Protein AF-A0A498EGR7-F1 (afdb_monomer)

Secondary structure (DSSP, 8-state):
-HHHHHHHHHHHTTSHHHHHHHHTT--HHHHHTSTT-HHHHHHHHHHHHHHTT--TTTT-TTSPPTTT-THHHHHHHHHHHHH--TTHHHHHHHHHHHHHHHHHHHHHHHHTSSTTHHHHHHHHHHHHHHHHHHGGGGGS--

Solvent-accessible surface area (backbone atoms only — not comparable to full-atom values): 8016 Å² total; per-residue (Å²): 108,75,65,57,43,42,52,47,27,46,48,26,65,76,33,65,68,47,35,48,36,46,70,71,67,54,53,72,70,63,43,66,70,40,89,80,27,61,69,42,49,54,54,49,52,55,48,37,71,78,50,12,86,44,40,82,64,62,89,44,84,88,47,62,25,34,65,78,47,49,63,63,64,51,51,51,22,33,50,41,60,75,76,48,62,81,62,44,66,58,52,50,51,52,49,51,52,48,56,53,47,54,52,49,53,51,53,49,60,58,31,49,54,70,95,59,9,85,61,40,34,61,51,52,53,50,51,52,50,54,46,72,74,46,58,72,51,78,75,55,87,126

Sequence (142 aa):
MTLALGDLADIARETPAVEQAILDEQSYEKIREIEGSGPFVEGFEAFLDDFGHRAAGEFDPSRPRWRDDPATPLGIVRGNLIGEQKGAHRERLHERKRQAQDAIDELQANARRGLFGPVRRPLTSHLIRTYRSHIHLRDEPK

Mean predicted aligned error: 4.41 Å

Nearest PDB structures (foldseek):
  5hv1-assembly1_A  TM=8.949E-01  e=9.567E-03  Listeria monocytogenes
  5fbu-assembly1_A  TM=8.987E-01  e=1.182E-02  Listeria monocytogenes serotype 4b str. F2365
  5fbt-assembly1_A  TM=8.966E-01  e=4.202E-02  Listeria monocytogenes serotype 4b str. F2365
  5hv2-assembly1_A  TM=8.869E-01  e=5.472E-02  Listeria monocytogenes
  5fbs-assembly1_A  TM=7.388E-01  e=5.191E-02  Listeria monocytogenes serotype 4b str. F2365

Structure (mmCIF, N/CA/C/O backbone):
data_AF-A0A498EGR7-F1
#
_entry.id   AF-A0A498EGR7-F1
#
loop_
_atom_site.group_PDB
_atom_site.id
_atom_site.type_symbol
_atom_site.label_atom_id
_atom_site.label_alt_id
_atom_site.label_comp_id
_atom_site.label_asym_id
_atom_site.label_entity_id
_atom_site.label_seq_id
_atom_site.pdbx_PDB_ins_code
_atom_site.Cartn_x
_atom_site.Cartn_y
_atom_site.Cartn_z
_atom_site.occupancy
_atom_site.B_iso_or_equiv
_atom_site.auth_seq_id
_atom_site.auth_comp_id
_atom_site.auth_asym_id
_atom_site.auth_atom_id
_atom_site.pdbx_PDB_model_num
ATOM 1 N N . MET A 1 1 ? -1.799 -5.032 -3.757 1.00 84.06 1 MET A N 1
ATOM 2 C CA . MET A 1 1 ? -1.430 -4.857 -2.338 1.00 84.06 1 MET A CA 1
ATOM 3 C C . MET A 1 1 ? -1.418 -3.394 -1.879 1.00 84.06 1 MET A C 1
ATOM 5 O O . MET A 1 1 ? -2.396 -2.990 -1.279 1.00 84.06 1 MET A O 1
ATOM 9 N N . THR A 1 2 ? -0.401 -2.566 -2.170 1.00 87.81 2 THR A N 1
ATOM 10 C CA . THR A 1 2 ? -0.293 -1.208 -1.572 1.00 87.81 2 THR A CA 1
ATOM 11 C C . THR A 1 2 ? -1.459 -0.276 -1.911 1.00 87.81 2 THR A C 1
ATOM 13 O O . THR A 1 2 ? -1.923 0.453 -1.046 1.00 87.81 2 THR A O 1
ATOM 16 N N . LEU A 1 3 ? -1.976 -0.332 -3.146 1.00 93.00 3 LEU A N 1
ATOM 17 C CA . LEU A 1 3 ? -3.161 0.447 -3.529 1.00 93.00 3 LEU A CA 1
ATOM 18 C C . LEU A 1 3 ? -4.414 0.018 -2.755 1.00 93.00 3 LEU A C 1
ATOM 20 O O . LEU A 1 3 ? -5.172 0.882 -2.344 1.00 93.00 3 LEU A O 1
ATOM 24 N N . ALA A 1 4 ? -4.581 -1.286 -2.510 1.00 94.44 4 ALA A N 1
ATOM 25 C CA . ALA A 1 4 ? -5.716 -1.815 -1.754 1.00 94.44 4 ALA A CA 1
ATOM 26 C C . ALA A 1 4 ? -5.679 -1.358 -0.286 1.00 94.44 4 ALA A C 1
ATOM 28 O O . ALA A 1 4 ? -6.705 -0.996 0.268 1.00 94.44 4 ALA A O 1
ATOM 29 N N . LEU A 1 5 ? -4.490 -1.275 0.324 1.00 96.00 5 LEU A N 1
ATOM 30 C CA . LEU A 1 5 ? -4.326 -0.695 1.666 1.00 96.00 5 LEU A CA 1
ATOM 31 C C . LEU A 1 5 ? -4.605 0.820 1.697 1.00 96.00 5 LEU A C 1
ATOM 33 O O . LEU A 1 5 ? -5.003 1.348 2.731 1.00 96.00 5 LEU A O 1
ATOM 37 N N . GLY A 1 6 ? -4.399 1.527 0.581 1.00 96.31 6 GLY A N 1
ATOM 38 C CA . GLY A 1 6 ? -4.842 2.915 0.417 1.00 96.31 6 GLY A CA 1
ATOM 39 C C . GLY A 1 6 ? -6.364 3.023 0.317 1.00 96.31 6 GLY A C 1
ATOM 40 O O . GLY A 1 6 ? -6.964 3.832 1.014 1.00 96.31 6 GLY A O 1
ATOM 41 N N . ASP A 1 7 ? -7.002 2.150 -0.471 1.00 96.56 7 ASP A N 1
ATOM 42 C CA . ASP A 1 7 ? -8.468 2.097 -0.570 1.00 96.56 7 ASP A CA 1
ATOM 43 C C . ASP A 1 7 ? -9.108 1.769 0.796 1.00 96.56 7 ASP A C 1
ATOM 45 O O . ASP A 1 7 ? -10.121 2.351 1.164 1.00 96.56 7 ASP A O 1
ATOM 49 N N . LEU A 1 8 ? -8.484 0.895 1.591 1.00 97.50 8 LEU A N 1
ATOM 50 C CA . LEU A 1 8 ? -8.924 0.584 2.955 1.00 97.50 8 LEU A CA 1
ATOM 51 C C . LEU A 1 8 ? -8.825 1.777 3.906 1.00 97.50 8 LEU A C 1
ATOM 53 O O . LEU A 1 8 ? -9.701 1.955 4.749 1.00 97.50 8 LEU A O 1
ATOM 57 N N . ALA A 1 9 ? -7.787 2.605 3.767 1.00 97.56 9 ALA A N 1
ATOM 58 C CA . ALA A 1 9 ? -7.691 3.851 4.520 1.00 97.56 9 ALA A CA 1
ATOM 59 C C . ALA A 1 9 ? -8.823 4.810 4.125 1.00 97.56 9 ALA A C 1
ATOM 61 O O . ALA A 1 9 ? -9.455 5.404 4.99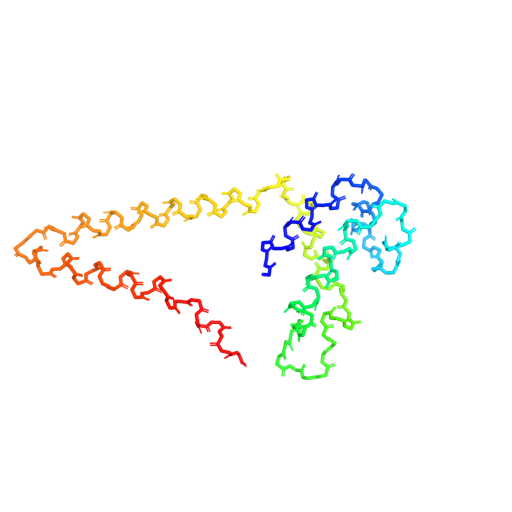3 1.00 97.56 9 ALA A O 1
ATOM 62 N N . ASP A 1 10 ? -9.139 4.904 2.833 1.00 97.44 10 ASP A N 1
ATOM 63 C CA . ASP A 1 10 ? -10.251 5.721 2.344 1.00 97.44 10 ASP A CA 1
ATOM 64 C C . ASP A 1 10 ? -11.612 5.242 2.863 1.00 97.44 10 ASP A C 1
ATOM 66 O O . ASP A 1 10 ? -12.441 6.083 3.207 1.00 97.44 10 ASP A O 1
ATOM 70 N N . ILE A 1 11 ? -11.829 3.924 2.950 1.00 97.38 11 ILE A N 1
ATOM 71 C CA . ILE A 1 11 ? -13.037 3.323 3.540 1.00 97.38 11 ILE A CA 1
ATOM 72 C C . ILE A 1 11 ? -13.096 3.606 5.045 1.00 97.38 11 ILE A C 1
ATOM 74 O O . ILE A 1 11 ? -14.142 3.996 5.559 1.00 97.38 11 ILE A O 1
ATOM 78 N N . ALA A 1 12 ? -11.977 3.466 5.764 1.00 97.00 12 ALA A N 1
ATOM 79 C CA . ALA A 1 12 ? -11.924 3.742 7.200 1.00 97.00 12 ALA A CA 1
ATOM 80 C C . ALA A 1 12 ? -12.334 5.189 7.531 1.00 97.00 12 ALA A C 1
ATOM 82 O O . ALA A 1 12 ? -13.056 5.406 8.502 1.00 97.00 12 ALA A O 1
ATOM 83 N N . ARG A 1 13 ? -11.961 6.166 6.690 1.00 96.56 13 ARG A N 1
ATOM 84 C CA . ARG A 1 13 ? -12.364 7.582 6.831 1.00 96.56 13 ARG A CA 1
ATOM 85 C C . ARG A 1 13 ? -13.870 7.821 6.749 1.00 96.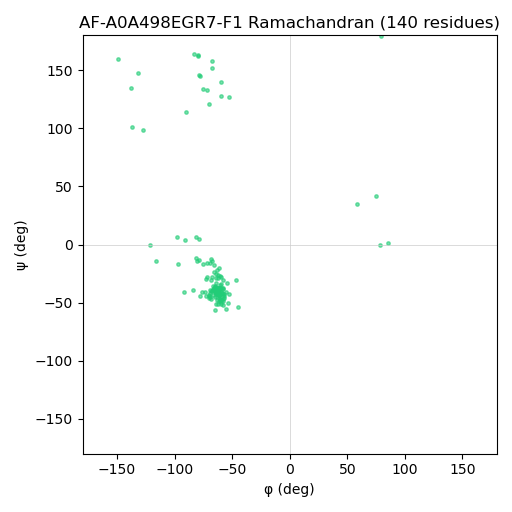56 13 ARG A C 1
ATOM 87 O O . ARG A 1 13 ? -14.345 8.871 7.169 1.00 96.56 13 ARG A O 1
ATOM 94 N N . GLU A 1 14 ? -14.633 6.892 6.177 1.00 95.94 14 GLU A N 1
ATOM 95 C CA . GLU A 1 14 ? -16.091 7.023 6.072 1.00 95.94 14 GLU A CA 1
ATOM 96 C C . GLU A 1 14 ? -16.786 6.756 7.413 1.00 95.94 14 GLU A C 1
ATOM 98 O O . GLU A 1 14 ? -17.930 7.167 7.600 1.00 95.94 14 GLU A O 1
ATOM 103 N N . THR A 1 15 ? -16.085 6.130 8.367 1.00 96.56 15 THR A N 1
ATOM 104 C CA . THR A 1 15 ? -16.584 5.853 9.718 1.00 96.56 15 THR A CA 1
ATOM 105 C C . THR A 1 15 ? -15.593 6.381 10.767 1.00 96.56 15 THR A C 1
ATOM 107 O O . THR A 1 15 ? -14.636 5.681 11.101 1.00 96.56 15 THR A O 1
ATOM 110 N N . PRO A 1 16 ? -15.820 7.574 11.359 1.00 96.44 16 PRO A N 1
ATOM 111 C CA . PRO A 1 16 ? -14.865 8.211 12.277 1.00 96.44 16 PRO A CA 1
ATOM 112 C C . PRO A 1 16 ? -14.4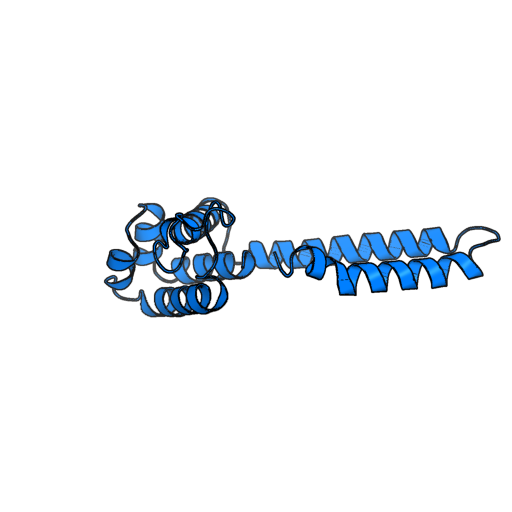30 7.338 13.463 1.00 96.44 16 PRO A C 1
ATOM 114 O O . PRO A 1 16 ? -13.289 7.413 13.906 1.00 96.44 16 PRO A O 1
ATOM 117 N N . ALA A 1 17 ? -15.323 6.480 13.968 1.00 97.25 17 ALA A N 1
ATOM 118 C CA . ALA A 1 17 ? -14.998 5.547 15.045 1.00 97.25 17 ALA A CA 1
ATOM 119 C C . ALA A 1 17 ? -13.978 4.475 14.612 1.00 97.25 17 ALA A C 1
ATOM 121 O O . ALA A 1 17 ? -13.080 4.140 15.381 1.00 97.25 17 ALA A O 1
ATOM 122 N N . VAL A 1 18 ? -14.080 3.976 13.375 1.00 97.81 18 VAL A N 1
ATOM 123 C CA . VAL A 1 18 ? -13.128 3.015 12.791 1.00 97.81 18 VAL A CA 1
ATOM 124 C C . VAL A 1 18 ? -11.793 3.693 12.516 1.00 97.81 18 VAL A C 1
ATOM 126 O O . VAL A 1 18 ? -10.752 3.157 12.889 1.00 97.81 18 VAL A O 1
ATOM 129 N N . GLU A 1 19 ? -11.815 4.884 11.914 1.00 97.81 19 GLU A N 1
ATOM 130 C CA . GLU A 1 19 ? -10.610 5.689 11.697 1.00 97.81 19 GLU A CA 1
ATOM 131 C C . GLU A 1 19 ? -9.853 5.913 13.011 1.00 97.81 19 GLU A C 1
ATOM 133 O O . GLU A 1 19 ? -8.662 5.611 13.095 1.00 97.81 19 GLU A O 1
ATOM 138 N N . GLN A 1 20 ? -10.550 6.362 14.059 1.00 97.81 20 GLN A N 1
ATOM 139 C CA . GLN A 1 20 ? -9.937 6.608 15.359 1.00 97.81 20 GLN A CA 1
ATOM 140 C C . GLN A 1 20 ? -9.389 5.323 15.991 1.00 97.81 20 GLN A C 1
ATOM 142 O O . GLN A 1 20 ? -8.269 5.323 16.493 1.00 97.81 20 GLN A O 1
ATOM 147 N N . ALA A 1 21 ? -10.122 4.209 15.916 1.00 97.56 21 ALA A N 1
ATOM 148 C CA . ALA A 1 21 ? -9.648 2.931 16.441 1.00 97.56 21 ALA A CA 1
ATOM 149 C C . ALA A 1 21 ? -8.361 2.449 15.748 1.00 97.56 21 ALA A C 1
ATOM 151 O O . ALA A 1 21 ? -7.466 1.928 16.413 1.00 97.56 21 ALA A O 1
ATOM 152 N N . ILE A 1 22 ? -8.233 2.666 14.435 1.00 97.56 22 ILE A N 1
ATOM 153 C CA . ILE A 1 22 ? -7.005 2.354 13.691 1.00 97.56 22 ILE A CA 1
ATOM 154 C C . ILE A 1 22 ? -5.868 3.302 14.095 1.00 97.56 22 ILE A C 1
ATOM 156 O O . ILE A 1 22 ? -4.734 2.855 14.272 1.00 97.56 22 ILE A O 1
ATOM 160 N N . LEU A 1 23 ? -6.142 4.601 14.258 1.00 97.31 23 LEU A N 1
ATOM 161 C CA . LEU A 1 23 ? -5.145 5.587 14.695 1.00 97.31 23 LEU A CA 1
ATOM 162 C C . LEU A 1 23 ? -4.604 5.287 16.101 1.00 97.31 23 LEU A C 1
ATOM 164 O O . LEU A 1 23 ? -3.394 5.420 16.315 1.00 97.31 23 LEU A O 1
ATOM 168 N N . ASP A 1 24 ? -5.482 4.821 16.991 1.00 97.44 24 ASP A N 1
ATOM 169 C CA . ASP A 1 24 ? -5.194 4.404 18.368 1.00 97.44 24 ASP A CA 1
ATOM 170 C C . ASP A 1 24 ? -4.578 2.995 18.464 1.00 97.44 24 ASP A C 1
ATOM 172 O O . ASP A 1 24 ? -4.372 2.487 19.566 1.00 97.44 24 ASP A O 1
ATOM 176 N N . GLU A 1 25 ? -4.280 2.359 17.325 1.00 96.69 25 GLU A N 1
ATOM 177 C CA . GLU A 1 25 ? -3.647 1.035 17.249 1.00 96.69 25 GLU A CA 1
ATOM 178 C C . GLU A 1 25 ? -4.465 -0.062 17.960 1.00 96.69 25 GLU A C 1
ATOM 180 O O . GLU A 1 25 ? -3.920 -0.997 18.553 1.00 96.69 25 GLU A O 1
ATOM 185 N N . GLN A 1 26 ? -5.798 0.036 17.908 1.00 96.38 26 GLN A N 1
ATOM 186 C CA . GLN A 1 26 ? -6.672 -1.016 18.419 1.00 96.38 26 GLN A CA 1
ATOM 187 C C . GLN A 1 26 ? -6.571 -2.287 17.567 1.00 96.38 26 GLN A C 1
ATOM 189 O O . GLN A 1 26 ? -6.281 -2.243 16.370 1.00 96.38 26 GLN A O 1
ATOM 194 N N . SER A 1 27 ? -6.827 -3.440 18.193 1.00 95.38 27 SER A N 1
ATOM 195 C CA . SER A 1 27 ? -6.791 -4.723 17.492 1.00 95.38 27 SER A CA 1
ATOM 196 C C . SER A 1 27 ? -7.921 -4.839 16.469 1.00 95.38 27 SER A C 1
ATOM 198 O O . SER A 1 27 ? -8.960 -4.178 16.576 1.00 95.38 27 SER A O 1
ATOM 200 N N . TYR A 1 28 ? -7.731 -5.717 15.486 1.00 96.06 28 TYR A N 1
ATOM 201 C CA . TYR A 1 28 ? -8.722 -5.948 14.440 1.00 96.06 28 TYR A CA 1
ATOM 202 C C . TYR A 1 28 ? -10.075 -6.401 15.009 1.00 96.06 28 TYR A C 1
ATOM 204 O O . TYR A 1 28 ? -11.122 -5.956 14.550 1.00 96.06 28 TYR A O 1
ATOM 212 N N . GLU A 1 29 ? -10.063 -7.224 16.057 1.00 95.88 29 GLU A N 1
ATOM 213 C CA . GLU A 1 29 ? -11.263 -7.719 16.737 1.00 95.88 29 GLU A CA 1
ATOM 214 C C . GLU A 1 29 ? -12.090 -6.568 17.308 1.00 95.88 29 GLU A C 1
ATOM 216 O O . GLU A 1 29 ? -13.297 -6.522 17.095 1.00 95.88 29 GLU A O 1
ATOM 221 N N . LYS A 1 30 ? -11.438 -5.586 17.943 1.00 96.19 30 LYS A N 1
ATOM 222 C CA . LYS A 1 30 ? -12.124 -4.394 18.461 1.00 96.19 30 LYS A CA 1
ATOM 223 C C . LYS A 1 30 ? -12.712 -3.546 17.343 1.00 96.19 30 LYS A C 1
ATOM 225 O O . LYS A 1 30 ? -13.823 -3.051 17.481 1.00 96.19 30 LYS A O 1
ATOM 230 N N . ILE A 1 31 ? -11.996 -3.399 16.226 1.00 96.88 31 ILE A N 1
ATOM 231 C CA . ILE A 1 31 ? -12.487 -2.638 15.069 1.00 96.88 31 ILE A CA 1
ATOM 232 C C . ILE A 1 31 ? -13.761 -3.277 14.499 1.00 96.88 31 ILE A C 1
ATOM 234 O O . ILE A 1 31 ? -14.696 -2.559 14.151 1.00 96.88 31 ILE A O 1
ATOM 238 N N . ARG A 1 32 ? -13.836 -4.614 14.455 1.00 96.88 32 ARG A N 1
ATOM 239 C CA . ARG A 1 32 ? -15.019 -5.357 13.979 1.00 96.88 32 ARG A CA 1
ATOM 240 C C . ARG A 1 32 ? -16.261 -5.162 14.844 1.00 96.88 32 ARG A C 1
ATOM 242 O O . ARG A 1 32 ? -17.372 -5.339 14.356 1.00 96.88 32 ARG A O 1
ATOM 249 N N . GLU A 1 33 ? -16.083 -4.834 16.118 1.00 97.31 33 GLU A N 1
ATOM 250 C CA . GLU A 1 33 ? -17.183 -4.599 17.058 1.00 97.31 33 GLU A CA 1
ATOM 251 C C . GLU A 1 33 ? -17.770 -3.182 16.937 1.00 97.31 33 GLU A C 1
ATOM 253 O O . GLU A 1 33 ? -18.843 -2.911 17.476 1.00 97.31 33 GLU A O 1
ATOM 258 N N . ILE A 1 34 ? -17.101 -2.275 16.216 1.00 97.50 34 ILE A N 1
ATOM 259 C CA . ILE A 1 34 ? -17.552 -0.892 16.038 1.00 97.50 34 ILE A CA 1
ATOM 260 C C . ILE A 1 34 ? -18.773 -0.849 15.117 1.00 97.50 34 ILE A C 1
ATOM 262 O O . ILE A 1 34 ? -18.781 -1.426 14.024 1.00 97.50 34 ILE A O 1
ATOM 266 N N . GLU A 1 35 ? -19.796 -0.104 15.531 1.00 96.38 35 GLU A N 1
ATOM 267 C CA . GLU A 1 35 ? -20.968 0.172 14.704 1.00 96.38 35 GLU A CA 1
ATOM 268 C C . GLU A 1 35 ? -20.562 0.903 13.413 1.00 96.38 35 GLU A C 1
ATOM 270 O O . GLU A 1 35 ? -19.857 1.911 13.441 1.00 96.38 35 GLU A O 1
ATOM 275 N N . GLY A 1 36 ? -20.991 0.377 12.262 1.00 94.75 36 GLY A N 1
ATOM 276 C CA . GLY A 1 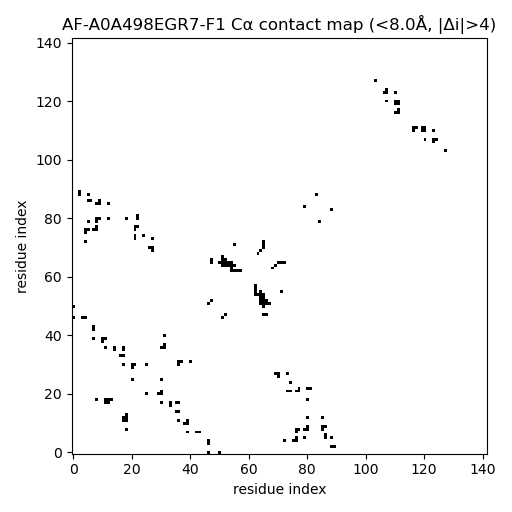36 ? -20.617 0.913 10.949 1.00 94.75 36 GLY A CA 1
ATOM 277 C C . GLY A 1 36 ? -19.288 0.392 10.389 1.00 94.75 36 GLY A C 1
ATOM 278 O O . GLY A 1 36 ? -18.936 0.748 9.271 1.00 94.75 36 GLY A O 1
ATOM 279 N N . SER A 1 37 ? -18.578 -0.504 11.087 1.00 97.12 37 SER A N 1
ATOM 280 C CA . SER A 1 37 ? -17.313 -1.091 10.600 1.00 97.12 37 SER A CA 1
ATOM 281 C C . SER A 1 37 ? -17.448 -2.039 9.404 1.00 97.12 37 SER A C 1
ATOM 283 O O . SER A 1 37 ? -16.442 -2.364 8.775 1.00 97.12 37 SER A O 1
ATOM 285 N N . GLY A 1 38 ? -18.670 -2.454 9.057 1.00 97.81 38 GLY A N 1
ATOM 286 C CA . GLY A 1 38 ? -18.963 -3.449 8.018 1.00 97.81 38 GLY A CA 1
ATOM 287 C C . GLY A 1 38 ? -18.185 -3.268 6.706 1.00 97.81 38 GLY A C 1
ATOM 288 O O . GLY A 1 38 ? -17.487 -4.202 6.320 1.00 97.81 38 GLY A O 1
ATOM 289 N N . PRO A 1 39 ? -18.219 -2.088 6.053 1.00 97.75 39 PRO A N 1
ATOM 290 C CA . PRO A 1 39 ? -17.491 -1.860 4.801 1.00 97.75 39 PRO A CA 1
ATOM 291 C C . PRO A 1 39 ? -15.971 -2.007 4.936 1.00 97.75 39 PRO A C 1
ATOM 293 O O . PRO A 1 39 ? -15.313 -2.540 4.043 1.00 97.75 39 PRO A O 1
ATOM 296 N N . PHE A 1 40 ? -15.400 -1.552 6.058 1.00 98.00 40 PHE A N 1
ATOM 297 C CA . PHE A 1 40 ? -13.970 -1.702 6.320 1.00 98.00 40 PHE A CA 1
ATOM 298 C C . PHE A 1 40 ? -13.607 -3.170 6.540 1.00 98.00 40 PHE A C 1
ATOM 300 O O . PHE A 1 40 ? -12.651 -3.657 5.945 1.00 98.00 40 PHE A O 1
ATOM 307 N N . VAL A 1 41 ? -14.384 -3.878 7.363 1.00 97.94 41 VAL A N 1
ATOM 308 C CA . VAL A 1 41 ? -14.182 -5.300 7.664 1.00 97.94 41 VAL A CA 1
ATOM 309 C C . VAL A 1 41 ? -14.283 -6.140 6.396 1.00 97.94 41 VAL A C 1
ATOM 311 O O . VAL A 1 41 ? -13.391 -6.933 6.127 1.00 97.94 41 VAL A O 1
ATOM 314 N N . GLU A 1 42 ? -15.311 -5.927 5.574 1.00 98.06 42 GLU A N 1
ATOM 315 C CA . GLU A 1 42 ? -15.479 -6.629 4.298 1.00 98.06 4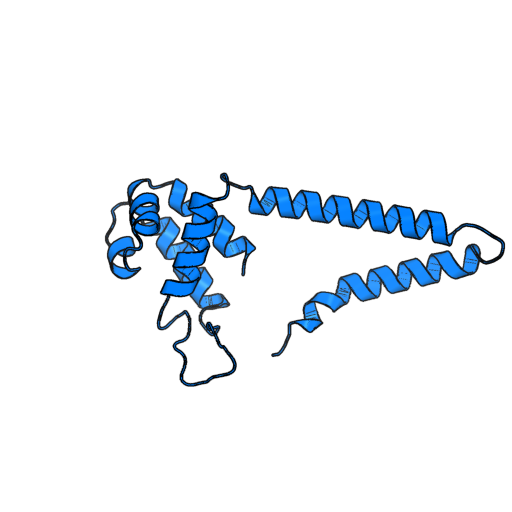2 GLU A CA 1
ATOM 316 C C . GLU A 1 42 ? -14.280 -6.407 3.367 1.00 98.06 42 GLU A C 1
ATOM 318 O O . GLU A 1 42 ? -13.697 -7.366 2.857 1.00 98.06 42 GLU A O 1
ATOM 323 N N . GLY A 1 43 ? -13.857 -5.152 3.191 1.00 97.62 43 GLY A N 1
ATOM 324 C CA . GLY A 1 43 ? -12.685 -4.839 2.379 1.00 97.62 43 GLY A CA 1
ATOM 325 C C . GLY A 1 43 ? -11.394 -5.440 2.943 1.00 97.62 43 GLY A C 1
ATOM 326 O O . GLY A 1 43 ? -10.517 -5.857 2.182 1.00 97.62 43 GLY A O 1
ATOM 327 N N . PHE A 1 44 ? -11.249 -5.467 4.268 1.00 97.62 44 PHE A N 1
ATOM 328 C CA . PHE A 1 44 ? -10.047 -5.962 4.929 1.00 97.62 44 PHE A CA 1
ATOM 329 C C . PHE A 1 44 ? -9.948 -7.490 4.857 1.00 97.62 44 PHE A C 1
ATOM 331 O O . PHE A 1 44 ? -8.876 -8.010 4.554 1.00 97.62 44 PHE A O 1
ATOM 338 N N . GLU A 1 45 ? -11.057 -8.211 5.035 1.00 97.62 45 GLU A N 1
ATOM 339 C CA . GLU A 1 45 ? -11.113 -9.661 4.810 1.00 97.62 45 GLU A CA 1
ATOM 340 C C . GLU A 1 45 ? -10.789 -10.006 3.349 1.00 97.62 45 GLU A C 1
ATOM 342 O O . GLU A 1 45 ? -9.941 -10.861 3.103 1.00 97.62 45 GLU A O 1
ATOM 347 N N . ALA A 1 46 ? -11.351 -9.277 2.376 1.00 97.44 46 ALA A N 1
ATOM 348 C CA . ALA A 1 46 ? -11.016 -9.470 0.961 1.00 97.44 46 ALA A CA 1
ATOM 349 C C . ALA A 1 46 ? -9.520 -9.225 0.678 1.00 97.44 46 ALA A C 1
ATOM 351 O O . ALA A 1 46 ? -8.884 -9.949 -0.091 1.00 97.44 46 ALA A O 1
ATOM 352 N N . PHE A 1 47 ? -8.912 -8.237 1.341 1.00 97.31 47 PHE A N 1
ATOM 353 C CA . PHE A 1 47 ? -7.466 -8.031 1.272 1.00 97.31 47 PHE A CA 1
ATOM 354 C C . PHE A 1 47 ? -6.681 -9.220 1.853 1.00 97.31 47 PHE A C 1
ATOM 356 O O . PHE A 1 47 ? -5.651 -9.603 1.294 1.00 97.31 47 PHE A O 1
ATOM 363 N N . LEU A 1 48 ? -7.134 -9.810 2.962 1.00 96.44 48 LEU A N 1
ATOM 364 C CA . LEU A 1 48 ? -6.503 -10.986 3.567 1.00 96.44 48 LEU A CA 1
ATOM 365 C C . LEU A 1 48 ? -6.729 -12.267 2.748 1.00 96.44 48 LEU A C 1
ATOM 367 O O . LEU A 1 48 ? -5.871 -13.150 2.760 1.00 96.44 48 LEU A O 1
ATOM 371 N N . ASP A 1 49 ? -7.817 -12.377 1.994 1.00 96.19 49 ASP A N 1
ATOM 372 C CA . ASP A 1 49 ? -8.006 -13.457 1.023 1.00 96.19 49 ASP A CA 1
ATOM 373 C C . ASP A 1 49 ? -6.904 -13.442 -0.038 1.00 96.19 49 ASP A C 1
ATOM 375 O O . ASP A 1 49 ? -6.219 -14.452 -0.223 1.00 96.19 49 ASP A O 1
ATOM 379 N N . ASP A 1 50 ? -6.642 -12.278 -0.630 1.00 93.81 50 ASP A N 1
ATOM 380 C CA . ASP A 1 50 ? -5.640 -12.130 -1.686 1.00 93.81 50 ASP A CA 1
ATOM 381 C C . ASP A 1 50 ? -4.196 -12.128 -1.155 1.00 93.81 50 ASP A C 1
ATOM 383 O O . ASP A 1 50 ? -3.292 -12.706 -1.763 1.00 93.81 50 ASP A O 1
ATOM 387 N N . PHE A 1 51 ? -3.946 -11.462 -0.023 1.00 93.81 51 PHE A N 1
ATOM 388 C CA . PHE A 1 51 ? -2.591 -11.156 0.459 1.00 93.81 51 PHE A CA 1
ATOM 389 C C . PHE A 1 51 ? -2.273 -11.721 1.847 1.00 93.81 51 PHE A C 1
ATOM 391 O O . PHE A 1 51 ? -1.153 -11.555 2.327 1.00 93.81 51 PHE A O 1
ATOM 398 N N . GLY A 1 52 ? -3.204 -12.413 2.501 1.00 94.06 52 GLY A N 1
ATOM 399 C CA . GLY A 1 52 ? -3.039 -12.889 3.878 1.00 94.06 52 GLY A CA 1
ATOM 400 C C . GLY A 1 52 ? -1.952 -13.947 4.060 1.00 94.06 52 GLY A C 1
ATOM 401 O O . GLY A 1 52 ? -1.485 -14.140 5.177 1.00 94.06 52 GLY A O 1
ATOM 402 N N . HIS A 1 53 ? -1.518 -14.600 2.977 1.00 91.81 53 HIS A N 1
ATOM 403 C CA . HIS A 1 53 ? -0.404 -15.555 2.974 1.00 91.81 53 HIS A CA 1
ATOM 404 C C . HIS A 1 53 ? 0.971 -14.888 3.151 1.00 91.81 53 HIS A C 1
ATOM 406 O O . HIS A 1 53 ? 1.952 -15.569 3.454 1.00 91.81 53 HIS A O 1
ATOM 412 N N . ARG A 1 54 ? 1.055 -13.566 2.960 1.00 92.25 54 ARG A N 1
ATOM 413 C CA . ARG A 1 54 ? 2.296 -12.799 3.085 1.00 92.25 54 ARG A CA 1
ATOM 414 C C . ARG A 1 54 ? 2.610 -12.505 4.552 1.00 92.25 54 ARG A C 1
ATOM 416 O O . ARG A 1 54 ? 1.749 -12.604 5.423 1.00 92.25 54 ARG A O 1
ATOM 423 N N . ALA A 1 55 ? 3.855 -12.131 4.829 1.00 92.44 55 ALA A N 1
ATOM 424 C CA . ALA A 1 55 ? 4.308 -11.783 6.175 1.00 92.44 55 ALA A CA 1
ATOM 425 C C . ALA A 1 55 ? 5.428 -10.738 6.156 1.00 92.44 55 ALA A C 1
ATOM 427 O O . ALA A 1 55 ? 6.164 -10.594 5.173 1.00 92.44 55 ALA A O 1
ATOM 428 N N . ALA A 1 56 ? 5.616 -10.050 7.284 1.00 87.88 56 ALA A N 1
ATOM 429 C CA . ALA A 1 56 ? 6.877 -9.368 7.553 1.00 87.88 56 ALA A CA 1
ATOM 430 C C . ALA A 1 56 ? 7.965 -10.426 7.818 1.00 87.88 56 ALA A C 1
ATOM 432 O O . ALA A 1 56 ? 7.835 -11.238 8.730 1.00 87.88 56 ALA A O 1
ATOM 433 N N . GLY A 1 57 ? 9.033 -10.431 7.014 1.00 86.56 57 GLY A N 1
ATOM 434 C CA . GLY A 1 57 ? 10.039 -11.499 7.069 1.00 86.56 57 GLY A CA 1
ATOM 435 C C . GLY A 1 57 ? 9.567 -12.811 6.430 1.00 86.56 57 GLY A C 1
ATOM 436 O O . GLY A 1 57 ? 9.831 -13.876 6.966 1.00 86.56 57 GLY A O 1
ATOM 437 N N . GLU A 1 58 ? 8.884 -12.721 5.284 1.00 87.06 58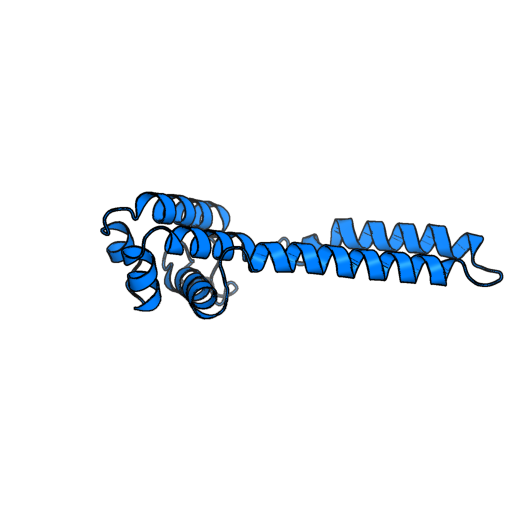 GLU A N 1
ATOM 438 C CA . GLU A 1 58 ? 8.246 -13.823 4.535 1.00 87.06 58 GLU A CA 1
ATOM 439 C C . GLU A 1 58 ? 9.108 -15.087 4.332 1.00 87.06 58 GLU A C 1
ATOM 441 O O . GLU A 1 58 ? 8.570 -16.192 4.313 1.00 87.06 58 GLU A O 1
ATOM 446 N N . PHE A 1 59 ? 10.437 -14.948 4.249 1.00 87.81 59 PHE A N 1
ATOM 447 C CA . PHE A 1 59 ? 11.371 -16.076 4.124 1.00 87.81 59 PHE A CA 1
ATOM 448 C C . PHE A 1 59 ? 11.427 -16.992 5.354 1.00 87.81 59 PHE A C 1
ATOM 450 O O . PHE A 1 59 ? 11.827 -18.147 5.233 1.00 87.81 59 PHE A O 1
ATOM 457 N N . ASP A 1 60 ? 11.057 -16.491 6.531 1.00 91.38 60 ASP A N 1
ATOM 458 C CA . ASP A 1 60 ? 11.028 -17.268 7.763 1.00 91.38 60 ASP A CA 1
ATOM 459 C C . ASP A 1 60 ? 9.634 -17.912 7.935 1.00 91.38 60 ASP A C 1
ATOM 461 O O . ASP A 1 60 ? 8.629 -17.206 8.109 1.00 91.38 60 ASP A O 1
ATOM 465 N N . PRO A 1 61 ? 9.527 -19.253 7.876 1.00 88.50 61 PRO A N 1
ATOM 466 C CA . PRO A 1 61 ? 8.252 -19.950 8.022 1.00 88.50 61 PRO A CA 1
ATOM 467 C C . PRO A 1 61 ? 7.677 -19.865 9.442 1.00 88.50 61 PRO A C 1
ATOM 469 O O . PRO A 1 61 ? 6.492 -20.125 9.616 1.00 88.50 61 PRO A O 1
ATOM 472 N N . SER A 1 62 ? 8.475 -19.491 10.448 1.00 92.00 62 SER A N 1
ATOM 473 C CA . SER A 1 62 ? 7.996 -19.323 11.825 1.00 92.00 62 SER A CA 1
ATOM 474 C C . SER A 1 62 ? 7.262 -17.999 12.058 1.00 92.00 62 SER A C 1
ATOM 476 O O . SER A 1 62 ? 6.607 -17.827 13.086 1.00 92.00 62 SER A O 1
ATOM 478 N N . ARG A 1 63 ? 7.362 -17.049 11.117 1.00 91.56 63 ARG A N 1
ATOM 479 C CA . ARG A 1 63 ? 6.700 -15.746 11.229 1.00 91.56 63 ARG A CA 1
ATOM 480 C C . ARG A 1 63 ? 5.202 -15.865 10.949 1.00 91.56 63 ARG A C 1
ATOM 482 O O . ARG A 1 63 ? 4.848 -16.453 9.922 1.00 91.56 63 ARG A O 1
ATOM 489 N N . PRO A 1 64 ? 4.341 -15.255 11.788 1.00 93.88 64 PRO A N 1
ATOM 490 C CA . PRO A 1 64 ? 2.904 -15.256 11.551 1.00 93.88 64 PRO A CA 1
ATOM 491 C C . PRO A 1 64 ? 2.602 -14.601 10.206 1.00 93.88 64 PRO A C 1
ATOM 493 O O . PRO A 1 64 ? 3.248 -13.620 9.812 1.00 93.88 64 PRO A O 1
ATOM 496 N N . ARG A 1 65 ? 1.646 -15.173 9.475 1.00 94.44 65 ARG A N 1
ATOM 497 C CA . ARG A 1 65 ? 1.165 -14.572 8.233 1.00 94.44 65 ARG A CA 1
ATOM 498 C C . ARG A 1 65 ? 0.182 -13.460 8.566 1.00 94.44 65 ARG A C 1
ATOM 500 O O . ARG A 1 65 ? -0.339 -13.398 9.672 1.00 94.44 65 ARG A O 1
ATOM 507 N N . TRP A 1 66 ? -0.093 -12.570 7.621 1.00 95.38 66 TRP A N 1
ATOM 508 C CA . TRP A 1 66 ? -1.022 -11.459 7.856 1.00 95.38 66 TRP A CA 1
ATOM 509 C C . TRP A 1 66 ? -2.445 -11.907 8.173 1.00 95.38 66 TRP A C 1
ATOM 511 O O . TRP A 1 66 ? -3.171 -11.180 8.840 1.00 95.38 66 TRP A O 1
ATOM 521 N N . ARG A 1 67 ? -2.839 -13.098 7.711 1.00 95.19 67 ARG A N 1
ATOM 522 C CA . ARG A 1 67 ? -4.099 -13.726 8.116 1.00 95.19 67 ARG A CA 1
ATOM 523 C C . ARG A 1 67 ? -4.101 -14.159 9.588 1.00 95.19 67 ARG A C 1
ATOM 525 O O . ARG A 1 67 ? -5.162 -14.151 10.199 1.00 95.19 67 ARG A O 1
ATOM 532 N N . ASP A 1 68 ? -2.944 -14.524 10.137 1.00 93.50 68 ASP A N 1
ATOM 533 C CA . ASP A 1 68 ? -2.804 -14.923 11.543 1.00 93.50 68 ASP A CA 1
ATOM 534 C C . ASP A 1 68 ? -2.634 -13.700 12.458 1.00 93.50 68 ASP A C 1
ATOM 536 O O . ASP A 1 68 ? -3.175 -13.666 13.559 1.00 93.50 68 ASP A O 1
ATOM 540 N N . ASP A 1 69 ? -1.882 -12.694 11.998 1.00 93.88 69 ASP A N 1
ATOM 541 C CA . ASP A 1 69 ? -1.646 -11.426 12.691 1.00 93.88 69 ASP A CA 1
ATOM 542 C C . ASP A 1 69 ? -1.749 -10.232 11.711 1.00 93.88 69 ASP A C 1
ATOM 544 O O . ASP A 1 69 ? -0.797 -9.932 10.970 1.00 93.88 69 ASP A O 1
ATOM 548 N N . PRO A 1 70 ? -2.889 -9.511 11.706 1.00 95.00 70 PRO A N 1
ATOM 549 C CA . PRO A 1 70 ? -3.127 -8.388 10.806 1.00 95.00 70 PRO A CA 1
ATOM 550 C C . PRO A 1 70 ? -2.495 -7.065 11.274 1.00 95.00 70 PRO A C 1
ATOM 552 O O . PRO A 1 70 ? -2.717 -6.031 10.635 1.00 95.00 70 PRO A O 1
ATOM 555 N N . ALA A 1 71 ? -1.690 -7.046 12.344 1.00 93.62 71 ALA A N 1
ATOM 556 C CA . ALA A 1 71 ? -1.113 -5.806 12.872 1.00 93.62 71 ALA A CA 1
ATOM 557 C C . ALA A 1 71 ? -0.270 -5.050 11.831 1.00 93.62 71 ALA A C 1
ATOM 559 O O . ALA A 1 71 ? -0.325 -3.823 11.741 1.00 93.62 71 ALA A O 1
ATOM 560 N N . THR A 1 72 ? 0.480 -5.773 10.991 1.00 94.56 72 THR A N 1
ATOM 561 C CA . THR A 1 72 ? 1.309 -5.154 9.943 1.00 94.56 72 THR A CA 1
ATOM 562 C C . THR A 1 72 ? 0.471 -4.429 8.877 1.00 94.56 72 THR A C 1
ATOM 564 O O . THR A 1 72 ? 0.710 -3.238 8.662 1.00 94.56 72 THR A O 1
ATOM 567 N N . PRO A 1 73 ? -0.496 -5.075 8.189 1.00 96.31 73 PRO A N 1
ATOM 568 C CA . PRO A 1 73 ? -1.336 -4.373 7.220 1.00 96.31 73 PRO A CA 1
ATOM 569 C C . PRO A 1 73 ? -2.163 -3.246 7.854 1.00 96.31 73 PRO A C 1
ATOM 571 O O . PRO A 1 73 ? -2.240 -2.176 7.251 1.00 96.31 73 PRO A O 1
ATOM 574 N N . LEU A 1 74 ? -2.690 -3.413 9.075 1.00 97.06 74 LEU A N 1
ATOM 575 C CA . LEU A 1 74 ? -3.369 -2.324 9.795 1.00 97.06 74 LEU A CA 1
ATOM 576 C C . LEU A 1 74 ? -2.439 -1.136 10.072 1.00 97.06 74 LEU A C 1
ATOM 578 O O . LEU A 1 74 ? -2.834 0.012 9.877 1.00 97.06 74 LEU A O 1
ATOM 582 N N . GLY A 1 75 ? -1.182 -1.389 10.438 1.00 96.56 75 GLY A N 1
ATOM 583 C CA . GLY A 1 75 ? -0.174 -0.342 10.607 1.00 96.56 75 GLY A CA 1
ATOM 584 C C . GLY A 1 75 ? 0.095 0.447 9.319 1.00 96.56 75 GLY A C 1
ATOM 585 O O . GLY A 1 75 ? 0.300 1.660 9.367 1.00 96.56 75 GLY A O 1
ATOM 586 N N . ILE A 1 76 ? 0.039 -0.205 8.153 1.00 96.00 76 ILE A N 1
ATOM 587 C CA . ILE A 1 76 ? 0.162 0.476 6.853 1.00 96.00 76 ILE A CA 1
ATOM 588 C C . ILE A 1 76 ? -1.078 1.334 6.571 1.00 96.00 76 ILE A C 1
ATOM 590 O O . ILE A 1 76 ? -0.932 2.482 6.150 1.00 96.00 76 ILE A O 1
ATOM 594 N N . VAL A 1 77 ? -2.283 0.816 6.838 1.00 97.38 77 VAL A N 1
ATOM 595 C CA . VAL A 1 77 ? -3.534 1.592 6.730 1.00 97.38 77 VAL A CA 1
ATOM 596 C C . VAL A 1 77 ? -3.461 2.834 7.618 1.00 97.38 77 VAL A C 1
ATOM 598 O O . VAL A 1 77 ? -3.716 3.940 7.146 1.00 97.38 77 VAL A O 1
ATOM 601 N N . ARG A 1 78 ? -3.011 2.686 8.868 1.00 97.75 78 ARG A N 1
ATOM 602 C CA . ARG A 1 78 ? -2.768 3.804 9.787 1.00 97.75 78 ARG A CA 1
ATOM 603 C C . ARG A 1 78 ? -1.781 4.824 9.219 1.00 97.75 78 ARG A C 1
ATOM 605 O O . ARG A 1 78 ? -2.031 6.023 9.293 1.00 97.75 78 ARG A O 1
ATOM 612 N N . GLY A 1 79 ? -0.675 4.368 8.631 1.00 96.69 79 GLY A N 1
ATOM 613 C CA . GLY A 1 79 ? 0.292 5.248 7.970 1.00 96.69 79 GLY A CA 1
ATOM 614 C C . GLY A 1 79 ? -0.345 6.098 6.865 1.00 96.69 79 GLY A C 1
ATOM 615 O O . GLY A 1 79 ? -0.100 7.303 6.801 1.00 96.69 79 GLY A O 1
ATOM 616 N N . ASN A 1 80 ? -1.222 5.499 6.053 1.00 96.19 80 ASN A N 1
ATOM 617 C CA . ASN A 1 80 ? -1.989 6.221 5.035 1.00 96.19 80 ASN A CA 1
ATOM 618 C C . ASN A 1 80 ? -2.991 7.204 5.664 1.00 96.19 80 ASN A C 1
ATOM 620 O O . ASN A 1 80 ? -3.123 8.326 5.180 1.00 96.19 80 ASN A O 1
ATOM 624 N N . LEU A 1 81 ? -3.652 6.824 6.766 1.00 96.38 81 LEU A N 1
ATOM 625 C CA . LEU A 1 81 ? -4.581 7.704 7.483 1.00 96.38 81 LEU A CA 1
ATOM 626 C C . LEU A 1 81 ? -3.898 8.971 8.025 1.00 96.38 81 LEU A C 1
ATOM 628 O O . LEU A 1 81 ? -4.479 10.055 7.976 1.00 96.38 81 LEU A O 1
ATOM 632 N N . ILE A 1 82 ? -2.661 8.848 8.509 1.00 96.06 82 ILE A N 1
ATOM 633 C CA . ILE A 1 82 ? -1.883 9.973 9.047 1.00 96.06 82 ILE A CA 1
ATOM 634 C C . ILE A 1 82 ? -1.300 10.837 7.922 1.00 96.06 82 ILE A C 1
ATOM 636 O O . ILE A 1 82 ? -1.302 12.063 8.011 1.00 96.06 82 ILE A O 1
ATOM 640 N N . GLY A 1 83 ? -0.737 10.200 6.893 1.00 91.06 83 GLY A N 1
ATOM 641 C CA . GLY A 1 83 ? 0.131 10.872 5.927 1.00 91.06 83 GLY A CA 1
ATOM 642 C C . GLY A 1 83 ? -0.538 11.325 4.632 1.00 91.06 83 GLY A C 1
ATOM 643 O O . GLY A 1 83 ? 0.052 12.123 3.904 1.00 91.06 83 GLY A O 1
ATOM 644 N N . GLU A 1 84 ? -1.726 10.814 4.303 1.00 90.81 84 GLU A N 1
ATOM 645 C CA . GLU A 1 84 ? -2.320 10.978 2.973 1.00 90.81 84 GLU A CA 1
ATOM 646 C C . GLU A 1 84 ? -3.779 11.436 3.032 1.00 90.81 84 GLU A C 1
ATOM 648 O O . GLU A 1 84 ? -4.515 11.085 3.943 1.00 90.81 84 GLU A O 1
ATOM 653 N N . GLN A 1 85 ? -4.231 12.217 2.049 1.00 91.94 85 GLN A N 1
ATOM 654 C CA . GLN A 1 85 ? -5.653 12.562 1.907 1.00 91.94 85 GLN A CA 1
ATOM 655 C C . GLN A 1 85 ? -6.415 11.451 1.175 1.00 91.94 85 GLN A C 1
ATOM 657 O O . GLN A 1 85 ? -5.800 10.608 0.517 1.00 91.94 85 GLN A O 1
ATOM 662 N N . LYS A 1 86 ? -7.754 11.475 1.261 1.00 94.12 86 LYS A N 1
ATOM 663 C CA . LYS A 1 86 ? -8.612 10.512 0.557 1.00 94.12 86 LYS A CA 1
ATOM 664 C C . LYS A 1 86 ? -8.261 10.476 -0.936 1.00 94.12 86 LYS A C 1
ATOM 666 O O . LYS A 1 86 ? -8.231 11.523 -1.578 1.00 94.12 86 LYS A O 1
ATOM 671 N N . GLY A 1 87 ? -7.987 9.293 -1.481 1.00 93.38 87 GLY A N 1
ATOM 672 C CA . GLY A 1 87 ? -7.665 9.086 -2.896 1.00 93.38 87 GLY A CA 1
ATOM 673 C C . GLY A 1 87 ? -6.231 9.430 -3.330 1.00 93.38 87 GLY A C 1
ATOM 674 O O . GLY A 1 87 ? -5.888 9.218 -4.498 1.00 93.38 87 GLY A O 1
ATOM 675 N N . ALA A 1 88 ? -5.361 9.903 -2.432 1.00 93.81 88 ALA A N 1
ATOM 676 C CA . ALA A 1 88 ? -4.008 10.348 -2.785 1.00 93.81 88 ALA A CA 1
ATOM 677 C C . ALA A 1 88 ? -3.140 9.243 -3.422 1.00 93.81 88 ALA A C 1
ATOM 679 O O . ALA A 1 88 ? -2.346 9.508 -4.329 1.00 93.81 88 ALA A O 1
ATOM 680 N N . HIS A 1 89 ? -3.307 7.981 -3.015 1.00 92.56 89 HIS A N 1
ATOM 681 C CA . HIS A 1 89 ? -2.613 6.835 -3.617 1.00 92.56 89 HIS A CA 1
ATOM 682 C C . HIS A 1 89 ? -3.022 6.608 -5.077 1.00 92.56 89 HIS A C 1
ATOM 684 O O . HIS A 1 89 ? -2.183 6.235 -5.906 1.00 92.56 89 HIS A O 1
ATOM 690 N N . ARG A 1 90 ? -4.295 6.851 -5.418 1.00 94.38 90 ARG A N 1
ATOM 691 C CA . ARG A 1 90 ? -4.801 6.766 -6.796 1.00 94.38 90 ARG A CA 1
ATOM 692 C C . ARG A 1 90 ? -4.299 7.940 -7.625 1.00 94.38 90 ARG A C 1
ATOM 694 O O . ARG A 1 90 ? -3.803 7.717 -8.729 1.00 94.38 90 ARG A O 1
ATOM 701 N N . GLU A 1 91 ? -4.342 9.156 -7.093 1.00 94.81 91 GLU A N 1
ATOM 702 C CA . GLU A 1 91 ? -3.788 10.340 -7.762 1.00 94.81 91 GLU A CA 1
ATOM 703 C C . GLU A 1 91 ? -2.298 10.168 -8.068 1.00 94.81 91 GLU A C 1
ATOM 705 O O . GLU A 1 91 ? -1.869 10.347 -9.211 1.00 94.81 91 GLU A O 1
ATOM 710 N N . ARG A 1 92 ? -1.517 9.694 -7.092 1.00 93.88 92 ARG A N 1
ATOM 711 C CA . ARG A 1 92 ? -0.095 9.387 -7.272 1.00 93.88 92 ARG A CA 1
ATOM 712 C C . ARG A 1 92 ? 0.121 8.336 -8.354 1.00 93.88 92 ARG A C 1
ATOM 714 O O . ARG A 1 92 ? 1.034 8.468 -9.165 1.00 93.88 92 ARG A O 1
ATOM 721 N N . LEU A 1 93 ? -0.718 7.302 -8.421 1.00 94.81 93 LEU A N 1
ATOM 722 C CA . LEU A 1 93 ? -0.655 6.321 -9.506 1.00 94.81 93 LEU A CA 1
ATOM 723 C C . LEU A 1 93 ? -0.901 6.974 -10.876 1.00 94.81 93 LEU A C 1
ATOM 725 O O . LEU A 1 93 ? -0.193 6.655 -11.835 1.00 94.81 93 LEU A O 1
ATOM 729 N N . HIS A 1 94 ? -1.884 7.869 -10.985 1.00 95.81 94 HIS A N 1
ATOM 730 C CA . HIS A 1 94 ? -2.157 8.609 -12.218 1.00 95.81 94 HIS A CA 1
ATOM 731 C C . HIS A 1 94 ? -0.981 9.504 -12.617 1.00 95.81 94 HIS A C 1
ATOM 733 O O . HIS A 1 94 ? -0.552 9.468 -13.773 1.00 95.81 94 HIS A O 1
ATOM 739 N N . GLU A 1 95 ? -0.399 10.231 -11.665 1.00 96.19 95 GLU A N 1
ATOM 740 C CA . GLU A 1 95 ? 0.781 11.059 -11.896 1.00 96.19 95 GLU A CA 1
ATOM 741 C C . GLU A 1 95 ? 1.974 10.218 -12.368 1.00 96.19 95 GLU A C 1
ATOM 743 O O . GLU A 1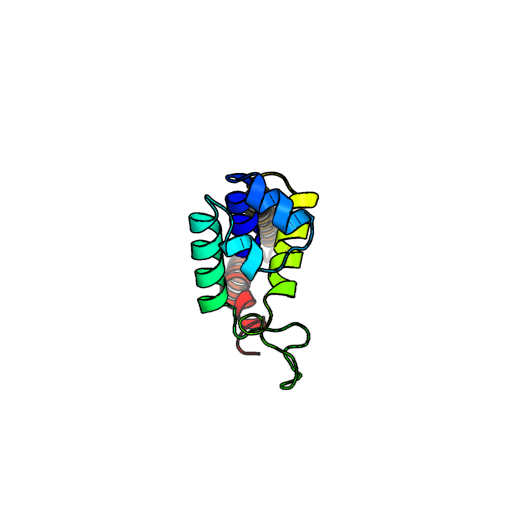 95 ? 2.599 10.530 -13.381 1.00 96.19 95 GLU A O 1
ATOM 748 N N . ARG A 1 96 ? 2.250 9.086 -11.709 1.00 95.50 96 ARG A N 1
ATOM 749 C CA . ARG A 1 96 ? 3.328 8.166 -12.104 1.00 95.50 96 ARG A CA 1
ATOM 750 C C . ARG A 1 96 ? 3.114 7.588 -13.499 1.00 95.50 96 ARG A C 1
ATOM 752 O O . ARG A 1 96 ? 4.078 7.432 -14.246 1.00 95.50 96 ARG A O 1
ATOM 759 N N . LYS A 1 97 ? 1.867 7.287 -13.879 1.00 95.38 97 LYS A N 1
ATOM 760 C CA . LYS A 1 97 ? 1.537 6.854 -15.246 1.00 95.38 97 LYS A CA 1
ATOM 761 C C . LYS A 1 97 ? 1.829 7.951 -16.267 1.00 95.38 97 LYS A C 1
ATOM 763 O O . LYS A 1 97 ? 2.395 7.637 -17.311 1.00 95.38 97 LYS A O 1
ATOM 768 N N . ARG A 1 98 ? 1.496 9.208 -15.956 1.00 97.00 98 ARG A N 1
ATOM 769 C CA . ARG A 1 98 ? 1.803 10.362 -16.811 1.00 97.00 98 ARG A CA 1
ATOM 770 C C . ARG A 1 98 ? 3.310 10.573 -16.952 1.00 97.00 98 ARG A C 1
ATOM 772 O O . ARG A 1 98 ? 3.802 10.562 -18.071 1.00 97.00 98 ARG A O 1
ATOM 779 N N . GLN A 1 99 ? 4.046 10.631 -15.841 1.00 97.19 99 GLN A N 1
ATOM 780 C CA . GLN A 1 99 ? 5.512 10.754 -15.842 1.00 97.19 99 GLN A CA 1
ATOM 781 C C . GLN A 1 99 ? 6.178 9.633 -16.656 1.00 97.19 99 GLN A C 1
ATOM 783 O O . GLN A 1 99 ? 7.119 9.870 -17.409 1.00 97.19 99 GLN A O 1
ATOM 788 N N . ALA A 1 100 ? 5.673 8.401 -16.535 1.00 95.50 100 ALA A N 1
ATOM 789 C CA . ALA A 1 100 ? 6.179 7.282 -17.317 1.00 95.50 100 ALA A CA 1
ATOM 790 C C . ALA A 1 100 ? 5.893 7.434 -18.818 1.00 95.50 100 ALA A C 1
ATOM 792 O O . ALA A 1 100 ? 6.720 7.016 -19.623 1.00 95.50 100 ALA A O 1
ATOM 793 N N . GLN A 1 101 ? 4.746 8.002 -19.200 1.00 96.19 101 GLN A N 1
ATOM 794 C CA . GLN A 1 101 ? 4.426 8.274 -20.600 1.00 96.19 101 GLN A CA 1
ATOM 795 C C . GLN A 1 101 ? 5.309 9.391 -21.166 1.00 96.19 101 GLN A C 1
ATOM 797 O O . GLN A 1 101 ? 5.902 9.201 -22.224 1.00 96.19 101 GLN A O 1
ATOM 802 N N . ASP A 1 102 ? 5.483 10.487 -20.426 1.00 97.31 102 ASP A N 1
ATOM 803 C CA . ASP A 1 102 ? 6.339 11.607 -20.828 1.00 97.31 102 ASP A CA 1
ATOM 804 C C . ASP A 1 102 ? 7.787 11.132 -21.074 1.00 97.31 102 ASP A C 1
ATOM 806 O O . ASP A 1 102 ? 8.394 11.445 -22.100 1.00 97.31 102 ASP A O 1
ATOM 810 N N . ALA A 1 103 ? 8.318 10.275 -20.193 1.00 95.88 103 ALA A N 1
ATOM 811 C CA . ALA A 1 103 ? 9.642 9.671 -20.360 1.00 95.88 103 ALA A CA 1
ATOM 812 C C . ALA A 1 103 ? 9.735 8.746 -21.590 1.00 95.88 103 ALA A C 1
ATOM 814 O O . ALA A 1 103 ? 10.766 8.695 -22.264 1.00 95.88 103 ALA A O 1
ATOM 815 N N . ILE A 1 10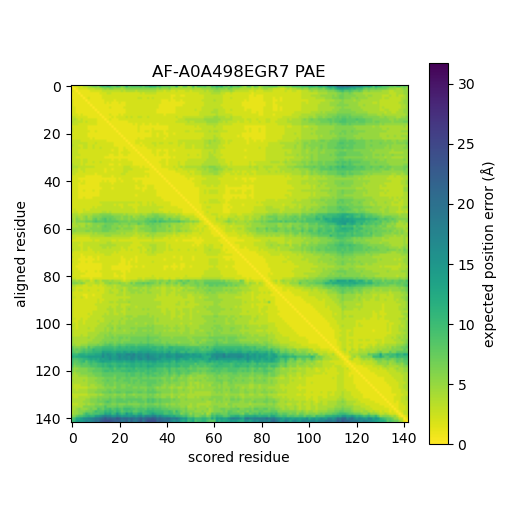4 ? 8.669 8.001 -21.908 1.00 95.00 104 ILE A N 1
ATOM 816 C CA . ILE A 1 104 ? 8.611 7.162 -23.117 1.00 95.00 104 ILE A CA 1
ATOM 817 C C . ILE A 1 104 ? 8.643 8.035 -24.369 1.00 95.00 104 ILE A C 1
ATOM 819 O O . ILE A 1 104 ? 9.387 7.727 -25.304 1.00 95.00 104 ILE A O 1
ATOM 823 N N . ASP A 1 105 ? 7.868 9.115 -24.385 1.00 94.56 105 ASP A N 1
ATOM 824 C CA . ASP A 1 105 ? 7.785 10.025 -25.523 1.00 94.56 105 ASP A CA 1
ATOM 825 C C . ASP A 1 105 ? 9.132 10.720 -25.762 1.00 94.56 105 ASP A C 1
ATOM 827 O O . ASP A 1 105 ? 9.605 10.783 -26.903 1.00 94.56 105 ASP A O 1
ATOM 831 N N . GLU A 1 106 ? 9.819 11.130 -24.693 1.00 95.25 106 GLU A N 1
ATOM 832 C CA . GLU A 1 106 ? 11.178 11.670 -24.761 1.00 95.25 106 GLU A CA 1
ATOM 833 C C . GLU A 1 106 ? 12.177 10.645 -25.326 1.00 95.25 106 GLU A C 1
ATOM 835 O O . GLU A 1 106 ? 12.924 10.940 -26.268 1.00 95.25 106 GLU A O 1
ATOM 840 N N . LEU A 1 107 ? 12.168 9.409 -24.812 1.00 93.88 107 LEU A N 1
ATOM 841 C CA . LEU A 1 107 ? 13.030 8.328 -25.305 1.00 93.88 107 LEU A CA 1
ATOM 842 C C . LEU A 1 107 ? 12.789 8.047 -26.791 1.00 93.88 107 LEU A C 1
ATOM 844 O O . LEU A 1 107 ? 13.741 7.864 -27.554 1.00 93.88 107 LEU A O 1
ATOM 848 N N . GLN A 1 108 ? 11.531 8.043 -27.229 1.00 92.12 108 GLN A N 1
ATOM 849 C CA . GLN A 1 108 ? 11.181 7.844 -28.632 1.00 92.12 108 GLN A CA 1
ATOM 850 C C . GLN A 1 108 ? 11.596 9.024 -29.515 1.00 92.12 108 GLN A C 1
ATOM 852 O O . GLN A 1 108 ? 12.056 8.806 -30.641 1.00 92.12 108 GLN A O 1
ATOM 857 N N . ALA A 1 109 ? 11.444 10.260 -29.037 1.00 92.38 109 ALA A N 1
ATOM 858 C CA . ALA A 1 109 ? 11.891 11.454 -29.747 1.00 92.38 109 ALA A CA 1
ATOM 859 C C . ALA A 1 109 ? 13.414 11.437 -29.938 1.00 92.38 109 ALA A C 1
ATOM 861 O O . ALA A 1 109 ? 13.904 11.709 -31.036 1.00 92.38 109 ALA A O 1
ATOM 862 N N . ASN A 1 110 ? 14.158 11.034 -28.907 1.00 92.38 110 ASN A N 1
ATOM 863 C CA . ASN A 1 110 ? 15.610 10.890 -28.958 1.00 92.38 110 ASN A CA 1
ATOM 864 C C . ASN A 1 110 ? 16.050 9.730 -29.865 1.00 92.38 110 ASN A C 1
ATOM 866 O O . ASN A 1 110 ? 16.979 9.891 -30.657 1.00 92.38 110 ASN A O 1
ATOM 870 N N . ALA A 1 111 ? 15.347 8.593 -29.837 1.00 91.50 111 ALA A N 1
ATOM 871 C CA . ALA A 1 111 ? 15.652 7.429 -30.674 1.00 91.50 111 ALA A CA 1
ATOM 872 C C . ALA A 1 111 ? 15.513 7.697 -32.182 1.00 91.50 111 ALA A C 1
ATOM 874 O O . ALA A 1 111 ? 16.120 6.993 -32.985 1.00 91.50 111 ALA A O 1
ATOM 875 N N . ARG A 1 112 ? 14.737 8.712 -32.582 1.00 89.88 112 ARG A N 1
ATOM 876 C CA . ARG A 1 112 ? 14.555 9.109 -33.988 1.00 89.88 112 ARG A CA 1
ATOM 877 C C . ARG A 1 112 ? 15.685 9.972 -34.542 1.00 89.88 112 ARG A C 1
ATOM 879 O O . ARG A 1 112 ? 15.735 10.168 -35.752 1.00 89.88 112 ARG A O 1
ATOM 886 N N . ARG A 1 113 ? 16.549 10.526 -33.688 1.00 90.75 113 ARG A N 1
ATOM 887 C CA . ARG A 1 113 ? 17.583 11.482 -34.105 1.00 90.75 113 ARG A CA 1
ATOM 888 C C . ARG A 1 113 ? 18.770 10.770 -34.767 1.00 90.75 113 ARG A C 1
ATOM 890 O O . ARG A 1 113 ? 19.179 9.687 -34.347 1.00 90.75 113 ARG A O 1
ATOM 897 N N . GLY A 1 114 ? 19.362 11.430 -35.764 1.00 90.94 114 GLY A N 1
ATOM 898 C CA . GLY A 1 114 ? 20.568 10.973 -36.460 1.00 90.94 114 GLY A CA 1
ATOM 899 C C . GLY A 1 114 ? 20.333 9.887 -37.516 1.00 90.94 114 GLY A C 1
ATOM 900 O O . GLY A 1 114 ? 19.217 9.423 -37.739 1.00 90.94 114 GLY A O 1
ATOM 901 N N . LEU A 1 115 ? 21.423 9.467 -38.160 1.00 85.69 115 LEU A N 1
ATOM 902 C CA . LEU A 1 115 ? 21.417 8.549 -39.309 1.00 85.69 115 LEU A CA 1
ATOM 903 C C . LEU A 1 115 ? 20.838 7.156 -38.990 1.00 85.69 115 LEU A C 1
ATOM 905 O O . LEU A 1 115 ? 20.247 6.520 -39.856 1.00 85.69 115 LEU A O 1
ATOM 909 N N . PHE A 1 116 ? 20.946 6.698 -37.738 1.00 89.00 116 PHE A N 1
ATOM 910 C CA . PHE A 1 116 ? 20.426 5.395 -37.294 1.00 89.00 116 PHE A CA 1
ATOM 911 C C . PHE A 1 116 ? 18.980 5.441 -36.759 1.00 89.00 116 PHE A C 1
ATOM 913 O O . PHE A 1 116 ? 18.461 4.422 -36.297 1.00 89.00 116 PHE A O 1
ATOM 920 N N . GLY A 1 117 ? 18.310 6.597 -36.810 1.00 89.94 117 GLY A N 1
ATOM 921 C CA . GLY A 1 117 ? 16.950 6.789 -36.290 1.00 89.94 117 GLY A CA 1
ATOM 922 C C . GLY A 1 117 ? 15.894 5.782 -36.790 1.00 89.94 117 GLY A C 1
ATOM 923 O O . GLY A 1 117 ? 15.126 5.272 -35.966 1.00 89.94 117 GLY A O 1
ATOM 924 N N . PRO A 1 118 ? 15.860 5.425 -38.094 1.00 90.31 118 PRO A N 1
ATOM 925 C CA . PRO A 1 118 ? 14.907 4.449 -38.634 1.00 90.31 118 PRO A CA 1
ATOM 926 C C . PRO A 1 118 ? 15.018 3.043 -38.026 1.00 90.31 118 PRO A C 1
ATOM 928 O O . PRO A 1 118 ? 14.017 2.336 -37.957 1.00 90.31 118 PRO A O 1
ATOM 931 N N . VAL A 1 119 ? 16.205 2.652 -37.546 1.00 90.88 119 VAL A N 1
ATOM 932 C CA . VAL A 1 119 ? 16.449 1.348 -36.901 1.00 90.88 119 VAL A CA 1
ATOM 933 C C . VAL A 1 119 ? 16.257 1.438 -35.387 1.00 90.88 119 VAL A C 1
ATOM 935 O O . VAL A 1 119 ? 15.656 0.556 -34.774 1.00 90.88 119 VAL A O 1
ATOM 938 N N . ARG A 1 120 ? 16.723 2.526 -34.763 1.00 91.12 120 ARG A N 1
ATOM 939 C CA . ARG A 1 120 ? 16.650 2.701 -33.304 1.00 91.12 120 ARG A CA 1
ATOM 940 C C . ARG A 1 120 ? 15.216 2.870 -32.811 1.00 91.12 120 ARG A C 1
ATOM 942 O O . ARG A 1 120 ? 14.858 2.273 -31.804 1.00 91.12 120 ARG A O 1
ATOM 949 N N . ARG A 1 121 ? 14.365 3.611 -33.528 1.00 91.44 121 ARG A N 1
ATOM 950 C CA . ARG A 1 121 ? 12.963 3.836 -33.134 1.00 91.44 121 ARG A CA 1
ATOM 951 C C . ARG A 1 121 ? 12.158 2.536 -32.920 1.00 91.44 121 ARG A C 1
ATOM 953 O O . ARG A 1 121 ? 11.571 2.405 -31.839 1.00 91.44 121 ARG A O 1
ATOM 960 N N . PRO A 1 122 ? 12.059 1.600 -33.890 1.00 93.06 122 PRO A N 1
ATOM 961 C CA . PRO A 1 122 ? 11.296 0.366 -33.690 1.00 93.06 122 PRO A CA 1
ATOM 962 C C . PRO A 1 122 ? 11.910 -0.516 -32.597 1.00 93.06 122 PRO A C 1
ATOM 964 O O . PRO A 1 122 ? 11.165 -1.072 -31.792 1.00 93.06 122 PRO A O 1
ATOM 967 N N . LEU A 1 123 ? 13.244 -0.570 -32.497 1.00 94.44 123 LEU A N 1
ATOM 968 C CA . LEU A 1 123 ? 13.937 -1.319 -31.448 1.00 94.44 123 LEU A CA 1
ATOM 969 C C . LEU A 1 123 ? 13.619 -0.774 -30.048 1.00 94.44 123 LEU A C 1
ATOM 971 O O . LEU A 1 123 ? 13.192 -1.526 -29.176 1.00 94.44 123 LEU A O 1
ATOM 975 N N . THR A 1 124 ? 13.757 0.537 -29.834 1.00 94.62 124 THR A N 1
ATOM 976 C CA . THR A 1 124 ? 13.422 1.187 -28.558 1.00 94.62 124 THR A CA 1
ATOM 977 C C . THR A 1 124 ? 11.955 0.970 -28.194 1.00 94.62 124 THR A C 1
ATOM 979 O O . THR A 1 124 ? 11.649 0.649 -27.050 1.00 94.62 124 THR A O 1
ATOM 982 N N . SER A 1 125 ? 11.044 1.075 -29.165 1.00 93.88 125 SER A N 1
ATOM 983 C CA . SER A 1 125 ? 9.611 0.837 -28.934 1.00 93.88 125 SER A CA 1
ATOM 984 C C . SER A 1 125 ? 9.337 -0.607 -28.498 1.00 93.88 125 SER A C 1
ATOM 986 O O . SER A 1 125 ? 8.558 -0.836 -27.573 1.00 93.88 125 SER A O 1
ATOM 988 N N . HIS A 1 126 ? 10.004 -1.577 -29.131 1.00 95.69 126 HIS A N 1
ATOM 989 C CA . HIS A 1 126 ? 9.908 -2.985 -28.759 1.00 95.69 126 HIS A CA 1
ATOM 990 C C . HIS A 1 126 ? 10.430 -3.228 -27.337 1.00 95.69 126 HIS A C 1
ATOM 992 O O . HIS A 1 126 ? 9.728 -3.830 -26.531 1.00 95.69 126 HIS A O 1
ATOM 998 N N . LEU A 1 127 ? 11.609 -2.700 -26.995 1.00 96.00 127 LEU A N 1
ATOM 999 C CA . LEU A 1 127 ? 12.198 -2.853 -25.661 1.00 96.00 127 LEU A CA 1
ATOM 1000 C C . LEU A 1 127 ? 11.326 -2.235 -24.562 1.00 96.00 127 LEU A C 1
ATOM 1002 O O . LEU A 1 127 ? 11.102 -2.8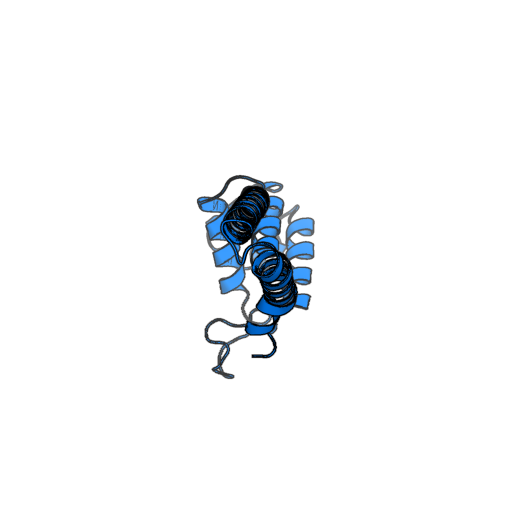74 -23.537 1.00 96.00 127 LEU A O 1
ATOM 1006 N N . ILE A 1 128 ? 10.784 -1.031 -24.786 1.00 95.44 128 ILE A N 1
ATOM 1007 C CA . ILE A 1 128 ? 9.865 -0.377 -23.842 1.00 95.44 128 ILE A CA 1
ATOM 1008 C C . ILE A 1 128 ? 8.622 -1.243 -23.622 1.00 95.44 128 ILE A C 1
ATOM 1010 O O . ILE A 1 128 ? 8.222 -1.459 -22.477 1.00 95.44 128 ILE A O 1
ATOM 1014 N N . ARG A 1 129 ? 8.020 -1.761 -24.701 1.00 95.19 129 ARG A N 1
ATOM 1015 C CA . ARG A 1 129 ? 6.852 -2.645 -24.609 1.00 95.19 129 ARG A CA 1
ATOM 1016 C C . ARG A 1 129 ? 7.184 -3.903 -23.812 1.00 95.19 129 ARG A C 1
ATOM 1018 O O . ARG A 1 129 ? 6.471 -4.214 -22.865 1.00 95.19 129 ARG A O 1
ATOM 1025 N N . THR A 1 130 ? 8.270 -4.589 -24.157 1.00 95.94 130 THR A N 1
ATOM 1026 C CA . THR A 1 130 ? 8.695 -5.818 -23.480 1.00 95.94 130 THR A CA 1
ATOM 1027 C C . THR A 1 130 ? 8.951 -5.571 -21.999 1.00 95.94 130 THR A C 1
ATOM 1029 O O . THR A 1 130 ? 8.408 -6.294 -21.168 1.00 95.94 130 THR A O 1
ATOM 1032 N N . TYR A 1 131 ? 9.689 -4.515 -21.651 1.00 94.81 131 TYR A N 1
ATOM 1033 C CA . TYR A 1 131 ? 9.942 -4.153 -20.258 1.00 94.81 131 TYR A CA 1
ATOM 1034 C C . TYR A 1 131 ? 8.640 -3.902 -19.489 1.00 94.81 131 TYR A C 1
ATOM 1036 O O . TYR A 1 131 ? 8.401 -4.530 -18.462 1.00 94.81 131 TYR A O 1
ATOM 1044 N N . ARG A 1 132 ? 7.750 -3.043 -20.006 1.00 93.19 132 ARG A N 1
ATOM 1045 C CA . ARG A 1 132 ? 6.489 -2.702 -19.324 1.00 93.19 132 ARG A CA 1
ATOM 1046 C C . ARG A 1 132 ? 5.546 -3.891 -19.176 1.00 93.19 132 ARG A C 1
ATOM 1048 O O . ARG A 1 132 ? 4.826 -3.959 -18.186 1.00 93.19 132 ARG A O 1
ATOM 1055 N N . SER A 1 133 ? 5.549 -4.811 -20.138 1.00 94.12 133 SER A N 1
ATOM 1056 C CA . SER A 1 133 ? 4.725 -6.016 -20.076 1.00 94.12 133 SER A CA 1
ATOM 1057 C C . SER A 1 133 ? 5.231 -7.039 -19.058 1.00 94.12 133 SER A C 1
ATOM 1059 O O . SER A 1 133 ? 4.406 -7.748 -18.501 1.00 94.12 133 SER A O 1
ATOM 1061 N N . HIS A 1 134 ? 6.539 -7.109 -18.778 1.00 94.38 134 HIS A N 1
ATOM 1062 C CA . HIS A 1 134 ? 7.116 -8.210 -17.989 1.00 94.38 134 HIS A CA 1
ATOM 1063 C C . HIS A 1 134 ? 7.737 -7.792 -16.656 1.00 94.38 134 HIS A C 1
ATOM 1065 O O . HIS A 1 134 ? 7.974 -8.653 -15.821 1.00 94.38 134 HIS A O 1
ATOM 1071 N N . ILE A 1 135 ? 7.991 -6.503 -16.408 1.00 93.69 135 ILE A N 1
ATOM 1072 C CA . ILE A 1 135 ? 8.699 -6.068 -15.190 1.00 93.69 135 ILE A CA 1
ATOM 1073 C C . ILE A 1 135 ? 8.008 -6.501 -13.888 1.00 93.69 135 ILE A C 1
ATOM 1075 O O . ILE A 1 135 ? 8.691 -6.764 -12.905 1.00 93.69 135 ILE A O 1
ATOM 1079 N N . HIS A 1 136 ? 6.678 -6.625 -13.884 1.00 89.12 136 HIS A N 1
ATOM 1080 C CA . HIS A 1 136 ? 5.920 -7.093 -12.720 1.00 89.12 136 HIS A CA 1
ATOM 1081 C C . HIS A 1 136 ? 6.252 -8.545 -12.336 1.00 89.12 136 HIS A C 1
ATOM 1083 O O . HIS A 1 136 ? 6.219 -8.880 -11.160 1.00 89.12 136 HIS A O 1
ATOM 1089 N N . LEU A 1 137 ? 6.656 -9.375 -13.306 1.00 90.94 137 LEU A N 1
ATOM 1090 C CA . LEU A 1 137 ? 7.067 -10.761 -13.069 1.00 90.94 137 LEU A CA 1
ATOM 1091 C C . LEU A 1 137 ? 8.362 -10.856 -12.265 1.00 90.94 137 LEU A C 1
ATOM 1093 O O . LEU A 1 137 ? 8.690 -11.914 -11.760 1.00 90.94 137 LEU A O 1
ATOM 1097 N N . ARG A 1 138 ? 9.124 -9.767 -12.122 1.00 90.00 138 ARG A N 1
ATOM 1098 C CA . ARG A 1 138 ? 10.295 -9.771 -11.238 1.00 90.00 138 ARG A CA 1
ATOM 1099 C C . ARG A 1 138 ? 9.910 -10.088 -9.791 1.00 90.00 138 ARG A C 1
ATOM 1101 O O . ARG A 1 138 ? 10.735 -10.598 -9.041 1.00 90.00 138 ARG A O 1
ATOM 1108 N N . ASP A 1 139 ? 8.682 -9.757 -9.410 1.00 82.38 139 ASP A N 1
ATOM 1109 C CA . ASP A 1 139 ? 8.198 -9.936 -8.053 1.00 82.38 139 ASP A CA 1
ATOM 1110 C C . ASP A 1 139 ? 7.367 -11.245 -7.907 1.00 82.38 139 ASP A C 1
ATOM 1112 O O . ASP A 1 139 ? 6.840 -11.481 -6.823 1.00 82.38 139 ASP A O 1
ATOM 1116 N N . GLU A 1 140 ? 7.305 -12.105 -8.950 1.00 80.62 140 GLU A N 1
ATOM 1117 C CA . GLU A 1 140 ? 6.489 -13.341 -9.054 1.00 80.62 140 GLU A CA 1
ATOM 1118 C C . GLU A 1 140 ? 7.261 -14.538 -9.692 1.00 80.62 140 GLU A C 1
ATOM 1120 O O . GLU A 1 140 ? 7.839 -14.365 -10.766 1.00 80.62 140 GLU A O 1
ATOM 1125 N N . PRO A 1 141 ? 7.211 -15.785 -9.165 1.00 74.25 141 PRO A N 1
ATOM 1126 C CA . PRO A 1 141 ? 6.964 -16.177 -7.779 1.00 74.25 141 PRO A CA 1
ATOM 1127 C C . PRO A 1 141 ? 8.235 -15.991 -6.931 1.00 74.25 141 PRO A C 1
ATOM 1129 O O . PRO A 1 141 ? 9.353 -16.170 -7.420 1.00 74.25 141 PRO A O 1
ATOM 1132 N N . LYS A 1 142 ? 8.056 -15.621 -5.661 1.00 61.59 142 LYS A N 1
ATOM 1133 C CA . LYS A 1 142 ? 9.148 -15.509 -4.682 1.00 61.59 142 LYS A CA 1
ATOM 1134 C C . LYS A 1 142 ? 9.546 -16.845 -4.071 1.00 61.59 142 LYS A C 1
ATOM 1136 O O . LYS A 1 142 ? 8.664 -17.719 -3.944 1.00 61.59 142 LYS A O 1
#

Foldseek 3Di:
DLVLLLVLLLQLVVPVVLLVCLLVLHAPVVSVVDPPSVVSNVSVVVVCVVQQLAFDVRVDPVGHGCVRPVSVSSVSSSVCNVPHDRCRSVVVVVVVVVVLVVVLVVCLVVCLDDPCNVVSNVVSVVVSVVCVVCVVCVPPDD

Radius of gyration: 20.91 Å; Cα contacts (8 Å, |Δi|>4): 110; chains: 1; bounding box: 42×32×58 Å

pLDDT: mean 93.94, std 4.59, range [61.59, 98.06]